Protein AF-A0A4Q3IML9-F1 (afdb_monomer_lite)

Radius of gyration: 14.01 Å; chains: 1; bounding box: 36×24×37 Å

pLDDT: mean 93.43, std 9.84, range [39.22, 98.5]

Sequence (77 aa):
MLMTSDIPTMLRLHRAMFLAREVDRVEQALIKQGLAHFHVSGAGHESTALIADYLGKQDWLHLHYRDKALMLARGMP

Structure (mmCIF, N/CA/C/O backbone):
data_AF-A0A4Q3IML9-F1
#
_entry.id   AF-A0A4Q3IML9-F1
#
loop_
_atom_site.group_PDB
_atom_site.id
_atom_site.type_symbol
_atom_site.label_atom_id
_atom_site.label_alt_id
_atom_site.label_comp_id
_atom_site.label_asym_id
_atom_site.label_entity_id
_atom_site.label_seq_id
_atom_site.pdbx_PDB_ins_code
_atom_site.Cartn_x
_atom_site.Cartn_y
_atom_site.Cartn_z
_atom_site.occupancy
_atom_site.B_iso_or_equiv
_atom_site.auth_seq_id
_atom_site.auth_comp_id
_atom_site.auth_asym_id
_atom_site.auth_atom_id
_atom_site.pdbx_PDB_model_num
ATOM 1 N N . MET A 1 1 ? 16.671 7.452 -14.698 1.00 39.22 1 MET A N 1
ATOM 2 C CA . MET A 1 1 ? 15.873 7.937 -15.842 1.00 39.22 1 MET A CA 1
ATOM 3 C C . MET A 1 1 ? 14.630 7.070 -15.885 1.00 39.22 1 MET A C 1
ATOM 5 O O . MET A 1 1 ? 14.761 5.891 -16.179 1.00 39.22 1 MET A O 1
ATOM 9 N N . LEU A 1 2 ? 13.481 7.584 -15.432 1.00 51.03 2 LEU A N 1
ATOM 10 C CA . LEU A 1 2 ? 12.217 6.843 -15.484 1.00 51.03 2 LEU A CA 1
ATOM 11 C C . LEU A 1 2 ? 11.928 6.576 -16.963 1.00 51.03 2 LEU A C 1
ATOM 13 O O . LEU A 1 2 ? 11.585 7.504 -17.693 1.00 51.03 2 LEU A O 1
ATOM 17 N N . MET A 1 3 ? 12.161 5.345 -17.423 1.00 61.22 3 MET A N 1
ATOM 18 C CA . MET A 1 3 ? 11.615 4.922 -18.705 1.00 61.22 3 MET A CA 1
ATOM 19 C C . MET A 1 3 ? 10.107 5.130 -18.635 1.00 61.22 3 MET A C 1
ATOM 21 O O . MET A 1 3 ? 9.491 4.847 -17.608 1.00 61.22 3 MET A O 1
ATOM 25 N N . THR A 1 4 ? 9.518 5.672 -19.694 1.00 75.50 4 THR A N 1
ATOM 26 C CA . THR A 1 4 ? 8.066 5.765 -19.812 1.00 75.50 4 THR A CA 1
ATOM 27 C C . THR A 1 4 ? 7.488 4.360 -19.718 1.00 75.50 4 THR A C 1
ATOM 29 O O . THR A 1 4 ? 7.630 3.576 -20.654 1.00 75.50 4 THR A O 1
ATOM 32 N N . SER A 1 5 ? 6.887 4.033 -18.572 1.00 82.19 5 SER A N 1
ATOM 33 C CA . SER A 1 5 ? 6.148 2.788 -18.384 1.00 82.19 5 SER A CA 1
ATOM 34 C C . SER A 1 5 ? 5.022 2.707 -19.411 1.00 82.19 5 SER A C 1
ATOM 36 O O . SER A 1 5 ? 4.376 3.713 -19.714 1.00 82.19 5 SER A O 1
ATOM 38 N N . ASP A 1 6 ? 4.776 1.513 -19.945 1.00 91.75 6 ASP A N 1
ATOM 39 C CA . ASP A 1 6 ? 3.681 1.306 -20.884 1.00 91.75 6 ASP A CA 1
ATOM 40 C C . ASP A 1 6 ? 2.305 1.496 -20.211 1.00 91.75 6 ASP A C 1
ATOM 42 O O . ASP A 1 6 ? 2.146 1.406 -18.988 1.00 91.75 6 ASP A O 1
ATOM 46 N N . ILE A 1 7 ? 1.283 1.789 -21.023 1.00 94.94 7 ILE A N 1
ATOM 47 C CA . ILE A 1 7 ? -0.092 1.996 -20.539 1.00 94.94 7 ILE A CA 1
ATOM 48 C C . ILE A 1 7 ? -0.589 0.796 -19.707 1.00 94.94 7 ILE A C 1
ATOM 50 O O . ILE A 1 7 ? -1.154 1.032 -18.634 1.00 94.94 7 ILE A O 1
ATOM 54 N N . PRO A 1 8 ? -0.381 -0.474 -20.120 1.00 94.94 8 PRO A N 1
ATOM 55 C CA . PRO A 1 8 ? -0.774 -1.628 -19.313 1.00 94.94 8 PRO A CA 1
ATOM 56 C C . PRO A 1 8 ? -0.175 -1.633 -17.901 1.00 94.94 8 PRO A C 1
ATOM 58 O O . PRO A 1 8 ? -0.897 -1.889 -16.934 1.00 94.94 8 PRO A O 1
ATOM 61 N N . THR A 1 9 ? 1.112 -1.312 -17.756 1.00 93.06 9 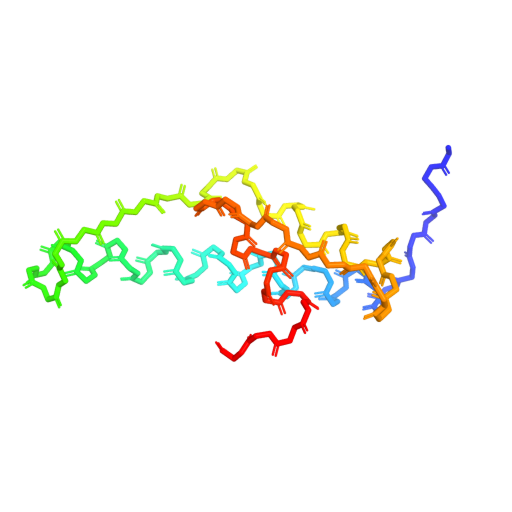THR A N 1
ATOM 62 C CA . THR A 1 9 ? 1.778 -1.232 -16.450 1.00 93.06 9 THR A CA 1
ATOM 63 C C . THR A 1 9 ? 1.223 -0.099 -15.607 1.00 93.06 9 THR A C 1
ATOM 65 O O . THR A 1 9 ? 0.870 -0.318 -14.447 1.00 93.06 9 THR A O 1
ATOM 68 N N . MET A 1 10 ? 1.045 1.085 -16.194 1.00 93.88 10 MET A N 1
ATOM 69 C CA . MET A 1 10 ? 0.464 2.226 -15.485 1.00 93.88 10 MET A CA 1
ATOM 70 C C . MET A 1 10 ? -0.959 1.941 -14.995 1.00 93.88 10 MET A C 1
ATOM 72 O O . MET A 1 10 ? -1.296 2.277 -13.861 1.00 93.88 10 MET A O 1
ATOM 76 N N . LEU A 1 11 ? -1.784 1.266 -15.802 1.00 96.25 11 LEU A N 1
ATOM 77 C CA . LEU A 1 11 ? -3.134 0.864 -15.403 1.00 96.25 11 LEU A CA 1
ATOM 78 C C . LEU A 1 11 ? -3.124 -0.183 -14.285 1.00 96.25 11 LEU A C 1
ATOM 80 O O . LEU A 1 11 ? -3.925 -0.076 -13.355 1.00 96.25 11 LEU A O 1
ATOM 84 N N . ARG A 1 12 ? -2.232 -1.182 -14.345 1.00 94.94 12 ARG A N 1
ATOM 85 C CA . ARG A 1 12 ? -2.069 -2.184 -13.2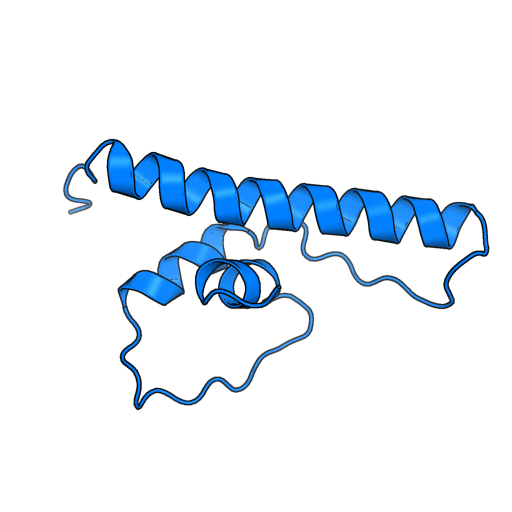77 1.00 94.94 12 ARG A CA 1
ATOM 86 C C . ARG A 1 12 ? -1.702 -1.515 -11.952 1.00 94.94 12 ARG A C 1
ATOM 88 O O . ARG A 1 12 ? -2.369 -1.756 -10.947 1.00 94.94 12 ARG A O 1
ATOM 95 N N . LEU A 1 13 ? -0.691 -0.646 -11.966 1.00 95.19 13 LEU A N 1
ATOM 96 C CA . LEU A 1 13 ? -0.232 0.079 -10.781 1.00 95.19 13 LEU A CA 1
ATOM 97 C C . LEU A 1 13 ? -1.319 1.008 -10.238 1.00 95.19 13 LEU A C 1
ATOM 99 O O . LEU A 1 13 ? -1.613 0.976 -9.047 1.00 95.19 13 LEU A O 1
ATOM 103 N N . HIS A 1 14 ? -1.972 1.783 -11.108 1.00 96.31 14 HIS A N 1
ATOM 104 C CA . HIS A 1 14 ? -3.068 2.659 -10.704 1.00 96.31 14 HIS A CA 1
ATOM 105 C C . HIS A 1 14 ? -4.210 1.879 -10.047 1.00 96.31 14 HIS A C 1
ATOM 107 O O . HIS A 1 14 ? -4.729 2.316 -9.027 1.00 96.31 14 HIS A O 1
ATOM 113 N N . ARG A 1 15 ? -4.584 0.707 -10.580 1.00 96.56 15 ARG A N 1
ATOM 114 C CA . ARG A 1 15 ? -5.615 -0.148 -9.969 1.00 96.56 15 ARG A CA 1
ATOM 115 C C . ARG A 1 15 ? -5.231 -0.592 -8.561 1.00 96.56 15 ARG A C 1
ATOM 117 O O . ARG A 1 15 ? -6.066 -0.486 -7.671 1.00 96.56 15 ARG A O 1
ATOM 124 N N . ALA A 1 16 ? -3.992 -1.037 -8.350 1.00 97.06 16 ALA A N 1
ATOM 125 C CA . ALA A 1 16 ? -3.523 -1.437 -7.022 1.00 97.06 16 ALA A CA 1
ATOM 126 C C . ALA A 1 16 ? -3.519 -0.255 -6.036 1.00 97.06 16 ALA A C 1
ATOM 128 O O . ALA A 1 16 ? -4.024 -0.379 -4.921 1.00 97.06 16 ALA A O 1
ATOM 129 N N . MET A 1 17 ? -3.022 0.910 -6.466 1.00 97.69 17 MET A N 1
ATOM 130 C CA . MET A 1 17 ? -3.011 2.134 -5.657 1.00 97.69 17 MET A CA 1
ATOM 131 C C . MET A 1 17 ? -4.427 2.600 -5.299 1.00 97.69 17 MET A C 1
ATOM 133 O O . MET A 1 17 ? -4.724 2.876 -4.138 1.00 97.69 17 MET A O 1
ATOM 137 N N . PHE A 1 18 ? -5.316 2.650 -6.291 1.00 98.06 18 PHE A N 1
ATOM 138 C CA . PHE A 1 18 ? -6.703 3.061 -6.110 1.00 98.06 18 PHE A CA 1
ATOM 139 C C . PHE A 1 18 ? -7.460 2.098 -5.194 1.00 98.06 18 PHE A C 1
ATOM 141 O O . PHE A 1 18 ? -8.147 2.535 -4.275 1.00 98.06 18 PHE A O 1
ATOM 148 N N . LEU A 1 19 ? -7.287 0.788 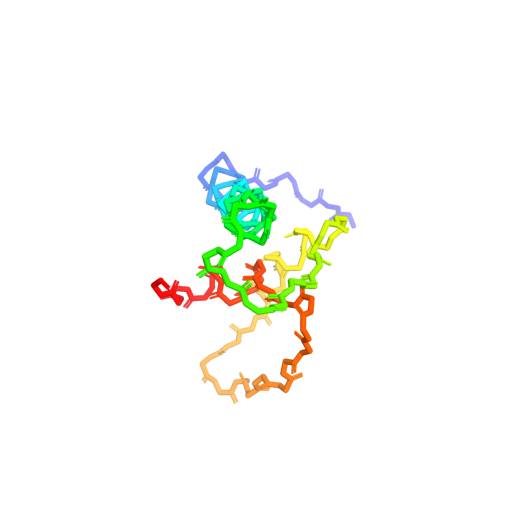-5.387 1.00 97.50 19 LEU A N 1
ATOM 149 C CA . LEU A 1 19 ? -7.906 -0.219 -4.532 1.00 97.50 19 LEU A CA 1
ATOM 150 C C . LEU A 1 19 ? -7.430 -0.090 -3.082 1.00 97.50 19 LEU A C 1
ATOM 152 O O . LEU A 1 19 ? -8.256 -0.108 -2.175 1.00 97.50 19 LEU A O 1
ATOM 156 N N . ALA A 1 20 ? -6.130 0.119 -2.851 1.00 97.62 20 ALA A N 1
ATOM 157 C CA . ALA A 1 20 ? -5.599 0.336 -1.506 1.00 97.62 20 ALA A CA 1
ATOM 158 C C . ALA A 1 20 ? -6.255 1.540 -0.814 1.00 97.62 20 ALA A C 1
ATOM 160 O O . ALA A 1 20 ? -6.588 1.469 0.372 1.00 97.62 20 ALA A O 1
ATOM 161 N N . ARG A 1 21 ? -6.474 2.630 -1.561 1.00 97.81 21 ARG A N 1
ATOM 162 C CA . ARG A 1 21 ? -7.158 3.828 -1.068 1.00 97.81 21 ARG A CA 1
ATOM 163 C C . ARG A 1 21 ? -8.635 3.573 -0.768 1.00 97.81 21 ARG A C 1
ATOM 165 O O . ARG A 1 21 ? -9.121 4.024 0.268 1.00 97.81 21 ARG A O 1
ATOM 172 N N . GLU A 1 22 ? -9.339 2.853 -1.635 1.00 97.88 22 GLU A N 1
ATOM 173 C CA . GLU A 1 22 ? -10.753 2.540 -1.419 1.00 97.88 22 GLU A CA 1
ATOM 174 C C . GLU A 1 22 ? -10.960 1.589 -0.240 1.00 97.88 22 GLU A C 1
ATOM 176 O O . GLU A 1 22 ? -11.858 1.822 0.567 1.00 97.88 22 GLU A O 1
ATOM 181 N N . VAL A 1 23 ? -10.090 0.590 -0.072 1.00 96.50 23 VAL A N 1
ATOM 182 C CA . VAL A 1 23 ? -10.081 -0.268 1.121 1.00 96.50 23 VAL A CA 1
ATOM 183 C C . VAL A 1 23 ? -9.899 0.583 2.378 1.00 96.50 23 VAL A C 1
ATOM 185 O O . VAL A 1 23 ? -10.704 0.481 3.298 1.00 96.50 23 VAL A O 1
ATOM 188 N N . ASP A 1 24 ? -8.927 1.503 2.385 1.00 96.94 24 ASP A N 1
ATOM 189 C CA . ASP A 1 24 ? -8.715 2.419 3.513 1.00 96.94 24 ASP A CA 1
ATOM 190 C C . ASP A 1 24 ? -9.961 3.258 3.832 1.00 96.94 24 ASP A C 1
ATOM 192 O O . ASP A 1 24 ? -10.321 3.447 4.992 1.00 96.94 24 ASP A O 1
ATOM 196 N N . ARG A 1 25 ? -10.654 3.749 2.800 1.00 97.69 25 ARG A N 1
ATOM 197 C CA . ARG A 1 25 ? -11.876 4.545 2.954 1.00 97.69 25 ARG A CA 1
ATOM 198 C C . ARG A 1 25 ? -13.024 3.721 3.541 1.00 97.69 25 ARG A C 1
ATOM 200 O O . ARG A 1 25 ? -13.768 4.233 4.379 1.00 97.69 25 ARG A O 1
ATOM 207 N N . VAL A 1 26 ? -13.174 2.469 3.111 1.00 97.75 26 VAL A N 1
ATOM 208 C CA . VAL A 1 26 ? -14.193 1.546 3.631 1.00 97.75 26 VAL A CA 1
ATOM 209 C C . VAL A 1 26 ? -13.891 1.171 5.080 1.00 97.75 26 VAL A C 1
ATOM 211 O O . VAL A 1 26 ? -14.781 1.277 5.919 1.00 97.75 26 VAL A O 1
ATOM 214 N N . GLU A 1 27 ? -12.646 0.824 5.408 1.00 97.19 27 GLU A N 1
ATOM 215 C CA . GLU A 1 27 ? -12.218 0.529 6.783 1.00 97.19 27 GLU A CA 1
ATOM 216 C C . GLU A 1 27 ? -12.502 1.715 7.720 1.00 97.19 27 GLU A C 1
ATOM 218 O O . GLU A 1 27 ? -13.110 1.546 8.779 1.00 97.19 27 GLU A O 1
ATOM 223 N N . GLN A 1 28 ? -12.174 2.943 7.297 1.00 97.75 28 GLN A N 1
ATOM 224 C CA . GLN A 1 28 ? -12.518 4.157 8.045 1.00 97.75 28 GLN A CA 1
ATOM 225 C C . GLN A 1 28 ? -14.027 4.310 8.265 1.00 97.75 28 GLN A C 1
ATOM 227 O O . GLN A 1 28 ? -14.456 4.736 9.340 1.00 97.75 28 GLN A O 1
ATOM 232 N N . ALA A 1 29 ? -14.843 4.006 7.253 1.00 98.38 29 ALA A N 1
ATOM 233 C CA . ALA A 1 29 ? -16.296 4.079 7.365 1.00 98.38 29 ALA A CA 1
ATOM 234 C C . ALA A 1 29 ? -16.839 3.035 8.353 1.00 98.38 29 ALA A C 1
ATOM 236 O O . ALA A 1 29 ? -17.695 3.373 9.169 1.00 98.38 29 ALA A O 1
ATOM 237 N N . LEU A 1 30 ? -16.302 1.811 8.339 1.00 98.50 30 LEU A N 1
ATOM 238 C CA . LEU A 1 30 ? -16.675 0.747 9.275 1.00 98.50 30 LEU A CA 1
ATOM 239 C C . LEU A 1 30 ? -16.366 1.131 10.727 1.00 98.50 30 LEU A C 1
ATOM 241 O O . LEU A 1 30 ? -17.218 0.943 11.594 1.00 98.50 30 LEU A O 1
ATOM 245 N N . ILE A 1 31 ? -15.208 1.750 10.992 1.00 98.25 31 ILE A N 1
ATOM 246 C CA . ILE A 1 31 ? -14.889 2.285 12.327 1.00 98.25 31 ILE A CA 1
ATOM 247 C C . ILE A 1 31 ? -15.870 3.368 12.753 1.00 98.25 31 ILE A C 1
ATOM 249 O O . ILE A 1 31 ? -16.376 3.332 13.872 1.00 98.25 31 ILE A O 1
ATOM 253 N N . LYS A 1 32 ? -16.192 4.313 11.865 1.00 97.94 32 LYS A N 1
ATOM 254 C CA . LYS A 1 32 ? -17.157 5.383 12.172 1.00 97.94 32 LYS A CA 1
ATOM 255 C C . LYS A 1 32 ? -18.563 4.851 12.464 1.00 97.94 32 LYS A C 1
ATOM 257 O O . LYS A 1 32 ? -19.306 5.497 13.192 1.00 97.94 32 LYS A O 1
ATOM 262 N N . GLN A 1 33 ? -18.920 3.696 11.907 1.00 98.38 33 GLN A N 1
ATOM 263 C CA . GLN A 1 33 ? -20.196 3.016 12.150 1.00 98.38 33 GLN A CA 1
ATOM 264 C C . GLN A 1 33 ? -20.169 2.103 13.388 1.00 98.38 33 GLN A C 1
ATOM 266 O O . GLN A 1 33 ? -21.199 1.532 13.733 1.00 98.38 33 GLN A O 1
ATOM 271 N N . GLY A 1 34 ? -19.017 1.935 14.048 1.00 98.06 34 GLY A N 1
ATOM 272 C CA . GLY A 1 34 ? -18.859 0.999 15.165 1.00 98.06 34 GLY A CA 1
ATOM 273 C C . GLY A 1 34 ? -18.867 -0.478 14.750 1.00 98.06 34 GLY A C 1
ATOM 274 O O . GLY A 1 34 ? -19.049 -1.346 15.598 1.00 98.06 34 GLY A O 1
ATOM 275 N N . LEU A 1 35 ? -18.678 -0.775 13.459 1.00 98.38 35 LEU A N 1
ATOM 276 C CA . LEU A 1 35 ? -18.675 -2.138 12.905 1.00 98.38 35 LEU A CA 1
ATOM 277 C C . LEU A 1 35 ? -17.280 -2.785 12.888 1.00 98.38 35 LEU A C 1
ATOM 279 O O . LEU A 1 35 ? -17.142 -3.953 12.534 1.00 98.38 35 LEU A O 1
ATOM 283 N N . ALA A 1 36 ? -16.243 -2.038 13.262 1.00 97.56 36 ALA A N 1
ATOM 284 C CA . ALA A 1 36 ? -14.884 -2.532 13.437 1.00 97.56 36 ALA A CA 1
ATOM 285 C C . ALA A 1 36 ? -14.225 -1.853 14.653 1.00 97.56 36 ALA A C 1
ATOM 287 O O . ALA A 1 36 ? -14.688 -0.814 15.124 1.00 97.56 36 ALA A O 1
ATOM 288 N N . HIS A 1 37 ? -13.141 -2.443 15.164 1.00 96.94 37 HIS A N 1
ATOM 289 C CA . HIS A 1 37 ? -12.527 -2.031 16.435 1.00 96.94 37 HIS A CA 1
ATOM 290 C C . HIS A 1 37 ? -11.373 -1.031 16.280 1.00 96.94 37 HIS A C 1
ATOM 292 O O . HIS A 1 37 ? -11.191 -0.170 17.136 1.00 96.94 37 HIS A O 1
ATOM 298 N N . PHE A 1 38 ? -10.575 -1.141 15.213 1.00 95.44 38 PHE A N 1
ATOM 299 C CA . PHE A 1 38 ? -9.455 -0.237 14.947 1.00 95.44 38 PHE A CA 1
ATOM 300 C C . PHE A 1 38 ? -9.216 -0.069 13.442 1.00 95.44 38 PHE A C 1
ATOM 302 O O . PHE A 1 38 ? -9.482 -0.976 12.656 1.00 95.44 38 PHE A O 1
ATOM 309 N N . HIS A 1 39 ? -8.678 1.087 13.056 1.00 95.56 39 HIS A N 1
ATOM 310 C CA . HIS A 1 39 ? -8.219 1.371 11.698 1.00 95.56 39 HIS A CA 1
ATOM 311 C C . HIS A 1 39 ? -6.886 2.099 11.753 1.00 95.56 39 HIS A C 1
ATOM 313 O O . HIS A 1 39 ? -6.725 3.036 12.537 1.00 95.56 39 HIS A O 1
ATOM 319 N N . VAL A 1 40 ? -5.955 1.708 10.886 1.00 95.44 40 VAL A N 1
ATOM 320 C CA . VAL A 1 40 ? -4.701 2.433 10.687 1.00 95.44 40 VAL A CA 1
ATOM 321 C C . VAL A 1 40 ? -4.551 2.735 9.209 1.00 95.44 40 VAL A C 1
ATOM 323 O O . VAL A 1 40 ? -4.440 1.835 8.381 1.00 95.44 40 VAL A O 1
ATOM 326 N N . SER A 1 41 ? -4.552 4.025 8.882 1.00 95.12 41 SER A N 1
ATOM 327 C CA . SER A 1 41 ? -4.588 4.447 7.489 1.00 95.12 41 SER A CA 1
ATOM 328 C C . SER A 1 41 ? -3.265 4.205 6.764 1.00 95.12 41 SER A C 1
ATOM 330 O O . SER A 1 41 ? -2.209 4.622 7.244 1.00 95.12 41 SER A O 1
ATOM 332 N N . GLY A 1 42 ? -3.344 3.628 5.564 1.00 95.50 42 GLY A N 1
ATOM 333 C CA . GLY A 1 42 ? -2.253 3.537 4.587 1.00 95.50 42 GLY A CA 1
ATOM 334 C C . GLY A 1 42 ? -2.133 4.760 3.668 1.00 95.50 42 GLY A C 1
ATOM 335 O O . GLY A 1 42 ? -1.381 4.727 2.698 1.00 95.50 42 GLY A O 1
ATOM 336 N N . ALA A 1 43 ? -2.881 5.834 3.938 1.00 96.75 43 ALA A N 1
ATOM 337 C CA . ALA A 1 43 ? -2.902 7.031 3.108 1.00 96.75 43 ALA A CA 1
ATOM 338 C C . ALA A 1 43 ? -1.502 7.620 2.866 1.00 96.75 43 ALA A C 1
ATOM 340 O O . ALA A 1 43 ? -0.764 7.869 3.817 1.00 96.75 43 ALA A O 1
ATOM 341 N N . GLY A 1 44 ? -1.169 7.893 1.603 1.00 97.00 44 GLY A N 1
ATOM 342 C CA . GLY A 1 44 ? 0.121 8.446 1.184 1.00 97.00 44 GLY A CA 1
ATOM 343 C C . GLY A 1 44 ? 1.183 7.385 0.873 1.00 97.00 44 GLY A C 1
ATOM 344 O O . GLY A 1 44 ? 2.260 7.738 0.403 1.00 97.00 44 GLY A O 1
ATOM 345 N N . HIS A 1 45 ? 0.898 6.103 1.125 1.00 97.88 45 HIS A N 1
ATOM 346 C CA . HIS A 1 45 ? 1.815 4.980 0.899 1.00 97.88 45 HIS A CA 1
ATOM 347 C C . HIS A 1 45 ? 1.386 4.085 -0.274 1.00 97.88 45 HIS A C 1
ATOM 349 O O . HIS A 1 45 ? 1.919 2.991 -0.455 1.00 97.88 45 HIS A O 1
ATOM 355 N N . GLU A 1 46 ? 0.437 4.518 -1.104 1.00 98.25 46 GLU A N 1
ATOM 356 C CA . GLU A 1 46 ? -0.093 3.706 -2.202 1.00 98.25 46 GLU A CA 1
ATOM 357 C C . GLU A 1 46 ? 0.979 3.325 -3.228 1.00 98.25 46 GLU A C 1
ATOM 359 O O . GLU A 1 46 ? 0.966 2.215 -3.759 1.00 98.25 46 GLU A O 1
ATOM 364 N N . SER A 1 47 ? 1.964 4.198 -3.452 1.00 96.88 47 SER A N 1
ATOM 365 C CA . SER A 1 47 ? 3.073 3.950 -4.379 1.00 96.88 47 SER A CA 1
ATOM 366 C C . SER A 1 47 ? 3.955 2.757 -3.988 1.00 96.88 47 SER A C 1
ATOM 368 O O . SER A 1 47 ? 4.721 2.277 -4.820 1.00 96.88 47 SER A O 1
ATOM 370 N N . THR A 1 48 ? 3.816 2.203 -2.778 1.00 97.06 48 THR A N 1
ATOM 371 C CA . THR A 1 48 ? 4.462 0.929 -2.409 1.00 97.06 48 THR A CA 1
ATOM 372 C C . THR A 1 48 ? 4.043 -0.231 -3.320 1.00 97.06 48 THR A C 1
ATOM 374 O O . THR A 1 48 ? 4.815 -1.173 -3.485 1.00 97.06 48 THR A O 1
ATOM 377 N N . ALA A 1 49 ? 2.897 -0.133 -4.009 1.00 97.06 49 ALA A N 1
ATOM 378 C CA . ALA A 1 49 ? 2.498 -1.057 -5.073 1.00 97.06 49 ALA A CA 1
ATOM 379 C C . ALA A 1 49 ? 3.574 -1.241 -6.160 1.00 97.06 49 ALA A C 1
ATOM 381 O O . ALA A 1 49 ? 3.710 -2.335 -6.703 1.00 97.06 49 ALA A O 1
ATOM 382 N N . LEU A 1 50 ? 4.368 -0.203 -6.454 1.00 96.31 50 LEU A N 1
ATOM 383 C CA . LEU A 1 50 ? 5.422 -0.252 -7.474 1.00 96.31 50 LEU A CA 1
ATOM 384 C C . LEU A 1 50 ? 6.538 -1.234 -7.109 1.00 96.31 50 LEU A C 1
ATOM 386 O O . LEU A 1 50 ? 7.168 -1.801 -7.996 1.00 96.31 50 LEU A O 1
ATOM 390 N N . ILE A 1 51 ? 6.776 -1.458 -5.815 1.00 96.19 51 ILE A N 1
ATOM 391 C CA . ILE A 1 51 ? 7.840 -2.347 -5.337 1.00 96.19 51 ILE A CA 1
ATOM 392 C C . ILE A 1 51 ? 7.596 -3.784 -5.831 1.00 96.19 51 ILE A C 1
ATOM 394 O O . ILE A 1 51 ? 8.553 -4.516 -6.071 1.00 96.19 51 ILE A O 1
ATOM 398 N N . ALA A 1 52 ? 6.337 -4.176 -6.071 1.00 95.62 52 ALA A N 1
ATOM 399 C CA . ALA A 1 52 ? 5.982 -5.498 -6.587 1.00 95.62 52 ALA A CA 1
ATOM 400 C C . ALA A 1 52 ? 6.691 -5.850 -7.907 1.00 95.62 52 ALA A C 1
ATOM 402 O O . ALA A 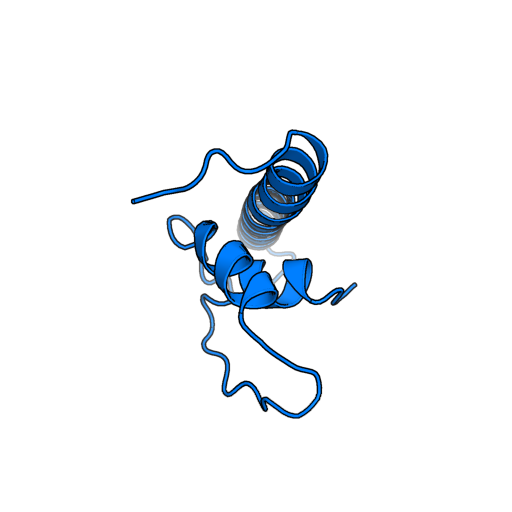1 52 ? 7.059 -7.010 -8.094 1.00 95.62 52 ALA A O 1
ATOM 403 N N . ASP A 1 53 ? 6.930 -4.865 -8.781 1.00 94.56 53 ASP A N 1
ATOM 404 C CA . ASP A 1 53 ? 7.583 -5.065 -10.083 1.00 94.56 53 ASP A CA 1
ATOM 405 C C . ASP A 1 53 ? 9.091 -5.365 -9.954 1.00 94.56 53 ASP A C 1
ATOM 407 O O . ASP A 1 53 ? 9.715 -5.837 -10.904 1.00 94.56 53 ASP A O 1
ATOM 411 N N . TYR A 1 54 ? 9.676 -5.128 -8.776 1.00 95.50 54 TYR A N 1
ATOM 412 C CA . TYR A 1 54 ? 11.100 -5.329 -8.487 1.00 95.50 54 TYR A CA 1
ATOM 413 C C . TYR A 1 54 ? 11.373 -6.539 -7.584 1.00 95.50 54 TYR A C 1
ATOM 415 O O . TYR A 1 54 ? 12.514 -6.756 -7.184 1.00 95.50 54 TYR A O 1
ATOM 423 N N . LEU A 1 55 ? 10.341 -7.319 -7.256 1.00 96.12 55 LEU A N 1
ATOM 424 C CA . LEU A 1 55 ? 10.418 -8.447 -6.331 1.00 96.12 55 LEU A CA 1
ATOM 425 C C . LEU A 1 55 ? 10.131 -9.774 -7.048 1.00 96.12 55 LEU A C 1
ATOM 427 O O . LEU A 1 55 ? 9.067 -9.968 -7.648 1.00 96.12 55 LEU A O 1
ATOM 431 N N . GLY A 1 56 ? 11.049 -10.725 -6.922 1.00 95.31 56 GLY A N 1
ATOM 432 C CA . GLY A 1 56 ? 10.914 -12.105 -7.377 1.00 95.31 56 GLY A CA 1
ATOM 433 C C . GLY A 1 56 ? 10.026 -12.965 -6.471 1.00 95.31 56 GLY A C 1
ATOM 434 O O . GLY A 1 56 ? 9.459 -12.510 -5.481 1.00 95.31 56 GLY A O 1
ATOM 435 N N . LYS A 1 57 ? 9.887 -14.252 -6.817 1.00 91.94 57 LYS A N 1
ATOM 436 C CA . LYS A 1 57 ? 9.099 -15.222 -6.026 1.00 91.94 57 LYS A CA 1
ATOM 437 C C . LYS A 1 57 ? 9.792 -15.634 -4.723 1.00 91.94 57 LYS A C 1
ATOM 439 O O . LYS A 1 57 ? 9.132 -16.082 -3.797 1.00 91.94 57 LYS A O 1
ATOM 444 N N . GLN A 1 58 ? 11.114 -15.530 -4.695 1.00 95.81 58 GLN A N 1
ATOM 445 C CA . GLN A 1 58 ? 11.982 -15.899 -3.581 1.00 95.81 58 GLN A CA 1
ATOM 446 C C . GLN A 1 58 ? 12.149 -14.780 -2.543 1.00 95.81 58 GLN A C 1
ATOM 448 O O . GLN A 1 58 ? 12.708 -15.025 -1.475 1.00 95.81 58 GLN A O 1
ATOM 453 N N . ASP A 1 59 ? 11.681 -13.569 -2.853 1.00 95.81 59 ASP A N 1
ATOM 454 C CA . ASP A 1 59 ? 11.830 -12.412 -1.979 1.00 95.81 59 ASP A CA 1
ATOM 455 C C . ASP A 1 59 ? 10.724 -12.418 -0.921 1.00 95.81 59 ASP A C 1
ATOM 457 O O . ASP A 1 59 ? 9.559 -12.114 -1.190 1.00 95.81 59 ASP A O 1
ATOM 461 N N . TRP A 1 60 ? 11.097 -12.796 0.300 1.00 93.06 60 TRP A N 1
ATOM 462 C CA . TRP A 1 60 ? 10.199 -12.786 1.449 1.00 93.06 60 TRP A CA 1
ATOM 463 C C . TRP A 1 60 ? 9.948 -11.358 1.931 1.00 93.06 60 TRP A C 1
ATOM 465 O O . TRP A 1 60 ? 10.879 -10.566 2.078 1.00 93.06 60 TRP A O 1
ATOM 475 N N . LEU A 1 61 ? 8.686 -11.041 2.224 1.00 93.25 61 LEU A N 1
ATOM 476 C CA . LEU A 1 61 ? 8.280 -9.711 2.671 1.00 93.25 61 LEU A CA 1
ATOM 477 C C . LEU A 1 61 ? 8.043 -9.695 4.179 1.00 93.25 61 LEU A C 1
ATOM 479 O O . LEU A 1 61 ? 7.215 -10.445 4.694 1.00 93.25 61 LEU A O 1
ATOM 483 N N . HIS A 1 62 ? 8.736 -8.797 4.875 1.00 95.25 62 HIS A N 1
ATOM 484 C CA . HIS A 1 62 ? 8.439 -8.446 6.260 1.00 95.25 62 HIS A CA 1
ATOM 485 C C . HIS A 1 62 ? 7.643 -7.140 6.276 1.00 95.25 62 HIS A C 1
ATOM 487 O O . HIS A 1 62 ? 8.211 -6.050 6.286 1.00 95.25 62 HIS A O 1
ATOM 493 N N . LEU A 1 63 ? 6.322 -7.272 6.177 1.00 93.88 63 LEU A N 1
ATOM 494 C CA . LEU A 1 63 ? 5.414 -6.149 5.962 1.00 93.88 63 LEU A CA 1
ATOM 495 C C . LEU A 1 63 ? 5.119 -5.382 7.252 1.00 93.88 63 LEU A C 1
ATOM 497 O O . LEU A 1 63 ? 5.007 -5.952 8.336 1.00 93.88 63 LEU A O 1
ATO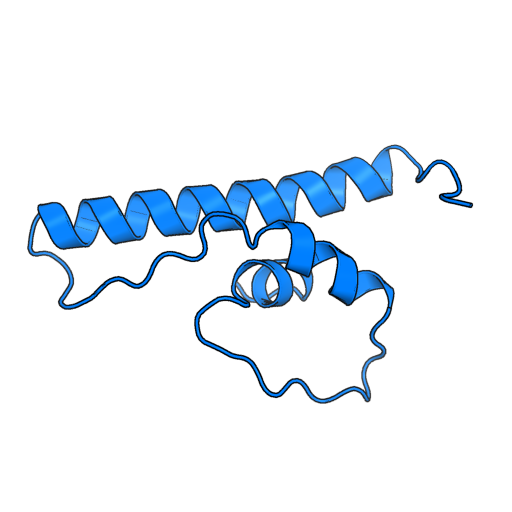M 501 N N . HIS A 1 64 ? 4.902 -4.085 7.095 1.00 92.62 64 HIS A N 1
ATOM 502 C CA . HIS A 1 64 ? 4.401 -3.175 8.108 1.00 92.62 64 HIS A CA 1
ATOM 503 C C . HIS A 1 64 ? 2.932 -2.809 7.831 1.00 92.62 64 HIS A C 1
ATOM 505 O O . HIS A 1 64 ? 2.411 -3.014 6.734 1.00 92.62 64 HIS A O 1
ATOM 511 N N . TYR A 1 65 ? 2.244 -2.201 8.805 1.00 92.44 65 TYR A N 1
ATOM 512 C CA . TYR A 1 65 ? 0.808 -1.891 8.702 1.00 92.44 65 TYR A CA 1
ATOM 513 C C . TYR A 1 65 ? 0.434 -0.956 7.529 1.00 92.44 65 TYR A C 1
ATOM 515 O O . TYR A 1 65 ? -0.745 -0.802 7.219 1.00 92.44 65 TYR A O 1
ATOM 523 N N . ARG A 1 66 ? 1.416 -0.309 6.880 1.00 94.94 66 ARG A N 1
ATOM 524 C CA . ARG A 1 66 ? 1.209 0.603 5.737 1.00 94.94 66 ARG A CA 1
ATOM 525 C C . ARG A 1 66 ? 1.404 -0.047 4.369 1.00 94.94 66 ARG A C 1
ATOM 527 O O . ARG A 1 66 ? 1.125 0.602 3.367 1.00 94.94 66 ARG A O 1
ATOM 534 N N . ASP A 1 67 ? 1.811 -1.310 4.302 1.00 96.38 67 ASP A N 1
ATOM 535 C CA . ASP A 1 67 ? 2.220 -1.943 3.039 1.00 96.38 67 ASP A CA 1
ATOM 536 C C . ASP A 1 67 ? 1.058 -2.594 2.270 1.00 96.38 67 ASP A C 1
ATOM 538 O O . ASP A 1 67 ? 1.254 -3.414 1.374 1.00 96.38 67 ASP A O 1
ATOM 542 N N . LYS A 1 68 ? -0.179 -2.200 2.583 1.00 95.75 68 LYS A N 1
ATOM 543 C CA . LYS A 1 68 ? -1.410 -2.714 1.967 1.00 95.75 68 LYS A CA 1
ATOM 544 C C . LYS A 1 68 ? -1.375 -2.659 0.437 1.00 95.75 68 LYS A C 1
ATOM 546 O O . LYS A 1 68 ? -1.772 -3.615 -0.221 1.00 95.75 68 LYS A O 1
ATOM 551 N N . ALA A 1 69 ? -0.878 -1.566 -0.144 1.00 97.50 69 ALA A N 1
ATOM 552 C CA . ALA A 1 69 ? -0.825 -1.425 -1.598 1.00 97.50 69 ALA A CA 1
ATOM 553 C C . ALA A 1 69 ? 0.171 -2.400 -2.252 1.00 97.50 69 ALA A C 1
ATOM 555 O O . ALA A 1 69 ? -0.122 -2.930 -3.324 1.00 97.50 69 ALA A O 1
ATOM 556 N N . LEU A 1 70 ? 1.294 -2.709 -1.589 1.00 97.56 70 LEU A N 1
ATOM 557 C CA . LEU A 1 70 ? 2.210 -3.771 -2.014 1.00 97.56 70 LEU A CA 1
ATOM 558 C C . LEU A 1 70 ? 1.538 -5.149 -1.939 1.00 97.56 70 LEU A C 1
ATOM 560 O O . LEU A 1 70 ? 1.638 -5.926 -2.888 1.00 97.56 70 LEU A O 1
ATOM 564 N N . MET A 1 71 ? 0.808 -5.443 -0.858 1.00 95.69 71 MET A N 1
ATOM 565 C CA . MET A 1 71 ? 0.075 -6.711 -0.720 1.00 95.69 71 MET A CA 1
ATOM 566 C C . MET A 1 71 ? -0.949 -6.903 -1.846 1.00 95.69 71 MET A C 1
ATOM 568 O O . MET A 1 71 ? -0.971 -7.952 -2.490 1.00 95.69 71 MET A O 1
ATOM 572 N N . LEU A 1 72 ? -1.746 -5.868 -2.131 1.00 96.00 72 LEU A N 1
ATOM 573 C CA . LEU A 1 72 ? -2.731 -5.876 -3.216 1.00 96.00 72 LEU A CA 1
ATOM 574 C C . LEU A 1 72 ? -2.063 -6.022 -4.591 1.00 96.00 72 LEU A C 1
ATOM 576 O O . LEU A 1 72 ? -2.506 -6.824 -5.410 1.00 96.00 72 LEU A O 1
ATOM 580 N N . ALA A 1 73 ? -0.958 -5.312 -4.844 1.00 96.19 73 ALA A N 1
ATOM 581 C CA . ALA A 1 73 ? -0.198 -5.440 -6.091 1.00 96.19 73 ALA A CA 1
ATOM 582 C C . ALA A 1 73 ? 0.391 -6.848 -6.294 1.00 96.19 73 ALA A C 1
ATOM 584 O O . ALA A 1 73 ? 0.558 -7.292 -7.430 1.00 96.19 73 ALA A O 1
ATOM 585 N N . ARG A 1 74 ? 0.670 -7.571 -5.201 1.00 93.88 74 ARG A N 1
ATOM 586 C CA . ARG A 1 74 ? 1.128 -8.969 -5.215 1.00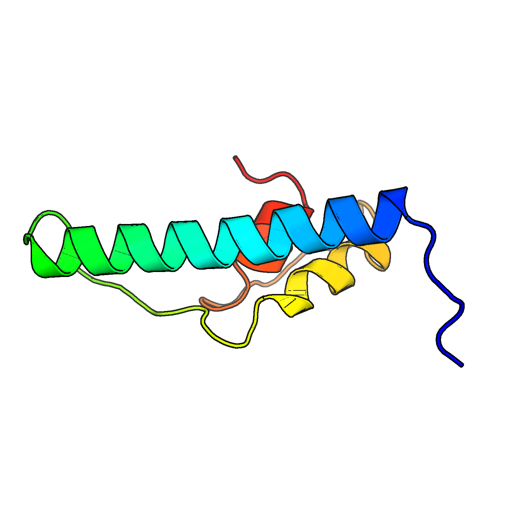 93.88 74 ARG A CA 1
ATOM 587 C C . ARG A 1 74 ? -0.008 -9.998 -5.272 1.00 93.88 74 ARG A C 1
ATOM 589 O O . ARG A 1 74 ? 0.279 -11.193 -5.254 1.00 93.88 74 ARG A O 1
ATOM 596 N N . GLY A 1 75 ? -1.259 -9.553 -5.404 1.00 91.38 75 GLY A N 1
ATOM 597 C CA . GLY A 1 75 ? -2.419 -10.418 -5.616 1.00 91.38 75 GLY A CA 1
ATOM 598 C C . GLY A 1 75 ? -3.066 -10.942 -4.337 1.00 91.38 75 GLY A C 1
ATOM 599 O O . GLY A 1 75 ? -3.769 -11.949 -4.401 1.00 91.38 75 GLY A O 1
ATOM 600 N N . MET A 1 76 ? -2.833 -10.296 -3.187 1.00 89.88 76 MET A N 1
ATOM 601 C CA . MET A 1 76 ? -3.646 -10.570 -2.002 1.00 89.88 76 MET A CA 1
ATOM 602 C C . MET A 1 76 ? -5.114 -10.203 -2.296 1.00 89.88 76 MET A C 1
ATOM 604 O O . MET A 1 76 ? -5.338 -9.105 -2.816 1.00 89.88 76 MET A O 1
ATOM 608 N N . PRO A 1 77 ? -6.073 -11.110 -2.026 1.00 70.69 77 PRO A N 1
ATOM 609 C CA . PRO A 1 77 ? -7.491 -10.878 -2.292 1.00 70.69 77 PRO A CA 1
ATOM 610 C C . PRO A 1 77 ? -8.103 -9.799 -1.393 1.00 70.69 77 PRO A C 1
ATOM 612 O O . PRO A 1 77 ? -7.599 -9.601 -0.262 1.00 70.69 77 PRO A O 1
#

Secondary structure (DSSP, 8-state):
------HHHHHHHHHHHHHHHHHHHHHHHHHHTTSSS-----TT-GGGGGGGGG--TT------TTTHHHHHHTT--

Foldseek 3Di:
DPDPDDPVVVVLLVVLLVVLQVVLVVQVVCVVVVNDDDHDHLPPVLNLLVVLVVDDPPDDDPDDPNNSSVCVSVPDD